Protein AF-A0A378NUH0-F1 (afdb_monomer)

Sequence (168 aa):
MNIEELKNLRTKKGWTRKQLADKLAVSVKTIQAWEQGFKNPRPSMLALLDNLFAEKETYSILNNFWGIALNLKSNIKLVRLYTSKEELDNLLHIVKIANGDNLNGYTIFIVKTNDLEATDLLLNDEILKYSDIKSIEIIETYKKALTEKQIKECKLRVRLNERKIIND

Organism: NCBI:txid158847

Structure (mmCIF, N/CA/C/O backbone):
data_AF-A0A378NUH0-F1
#
_entry.id   AF-A0A378NUH0-F1
#
loop_
_atom_site.group_PDB
_atom_site.id
_atom_site.type_symbol
_atom_site.label_atom_id
_atom_site.label_alt_id
_atom_site.label_comp_id
_atom_site.label_asym_id
_atom_site.label_entity_id
_atom_site.label_seq_id
_atom_site.pdbx_PDB_ins_code
_atom_site.Cartn_x
_atom_site.Cartn_y
_atom_site.Cartn_z
_atom_site.occupancy
_atom_site.B_iso_or_equiv
_atom_site.auth_seq_id
_atom_site.auth_comp_id
_atom_site.auth_asym_id
_atom_site.auth_atom_id
_atom_site.pdbx_PDB_model_num
ATOM 1 N N . MET A 1 1 ? -0.879 4.080 25.723 1.00 74.38 1 MET A N 1
ATOM 2 C CA . MET A 1 1 ? -2.274 4.037 26.228 1.00 74.38 1 MET A CA 1
ATOM 3 C C . MET A 1 1 ? -2.677 2.587 26.448 1.00 74.38 1 MET A C 1
ATOM 5 O O . MET A 1 1 ? -2.242 1.733 25.682 1.00 74.38 1 MET A O 1
ATOM 9 N N . ASN A 1 2 ? -3.511 2.291 27.453 1.00 82.12 2 ASN A N 1
ATOM 10 C CA . ASN A 1 2 ? -4.130 0.967 27.579 1.00 82.12 2 ASN A CA 1
ATOM 11 C C . ASN A 1 2 ? -5.325 0.855 26.611 1.00 82.12 2 ASN A C 1
ATOM 13 O O . ASN A 1 2 ? -6.240 1.677 26.648 1.00 82.12 2 ASN A O 1
ATOM 17 N N . ILE A 1 3 ? -5.330 -0.158 25.740 1.00 87.81 3 ILE A N 1
ATOM 18 C CA . ILE A 1 3 ? -6.369 -0.323 24.715 1.00 87.81 3 ILE A CA 1
ATOM 19 C C . ILE A 1 3 ? -7.769 -0.538 25.302 1.00 87.81 3 ILE A C 1
ATOM 21 O O . ILE A 1 3 ? -8.759 -0.131 24.695 1.00 87.81 3 ILE A O 1
ATOM 25 N N . GLU A 1 4 ? -7.855 -1.096 26.508 1.00 86.94 4 GLU A N 1
ATOM 26 C CA . GLU A 1 4 ? -9.114 -1.283 27.235 1.00 86.94 4 GLU A CA 1
ATOM 27 C C . GLU A 1 4 ? -9.818 0.057 27.524 1.00 86.94 4 GLU A C 1
ATOM 29 O O . GLU A 1 4 ? -11.044 0.125 27.622 1.00 86.94 4 GLU A O 1
ATOM 34 N N . GLU A 1 5 ? -9.062 1.158 27.577 1.00 89.81 5 GLU A N 1
ATOM 35 C CA . GLU A 1 5 ? -9.586 2.503 27.816 1.00 89.81 5 GLU A CA 1
ATOM 36 C C . GLU A 1 5 ? -10.035 3.219 26.535 1.00 89.81 5 GLU A C 1
ATOM 38 O O . GLU A 1 5 ? -10.642 4.291 26.617 1.00 89.81 5 GLU A O 1
ATOM 43 N N . LEU A 1 6 ? -9.801 2.636 25.351 1.00 93.25 6 LEU A N 1
ATOM 44 C CA . LEU A 1 6 ? -10.060 3.274 24.056 1.00 93.25 6 LEU A CA 1
ATOM 45 C C . LEU A 1 6 ? -11.494 3.787 23.932 1.00 93.25 6 LEU A C 1
ATOM 47 O O . LEU A 1 6 ? -11.727 4.923 23.510 1.00 93.25 6 LEU A O 1
ATOM 51 N N . LYS A 1 7 ? -12.465 2.961 24.336 1.00 94.69 7 LYS A N 1
ATOM 52 C CA . LYS A 1 7 ? -13.883 3.328 24.307 1.00 94.69 7 LYS A CA 1
ATOM 53 C C . LYS A 1 7 ? -14.140 4.559 25.174 1.00 94.69 7 LYS A C 1
ATOM 55 O O . LYS A 1 7 ? -14.807 5.486 24.720 1.00 94.69 7 LYS A O 1
ATOM 60 N N . ASN A 1 8 ? -13.588 4.571 26.387 1.00 92.06 8 ASN A N 1
ATOM 61 C CA . ASN A 1 8 ? -13.775 5.645 27.357 1.00 92.06 8 ASN A CA 1
ATOM 62 C C . ASN A 1 8 ? -13.132 6.948 26.870 1.00 92.06 8 ASN A C 1
ATOM 64 O O . ASN A 1 8 ? -13.777 7.997 26.904 1.00 92.06 8 ASN A O 1
ATOM 68 N N . LEU A 1 9 ? -11.899 6.887 26.364 1.00 91.56 9 LEU A N 1
ATOM 69 C CA . LEU A 1 9 ? -11.182 8.038 25.810 1.00 91.56 9 LEU A CA 1
ATOM 70 C C . LEU A 1 9 ? -11.905 8.623 24.595 1.00 91.56 9 LEU A C 1
ATOM 72 O O . LEU A 1 9 ? -12.148 9.831 24.543 1.00 91.56 9 LEU A O 1
ATOM 76 N N . ARG A 1 10 ? -12.356 7.768 23.668 1.00 94.31 10 ARG A N 1
ATOM 77 C CA . ARG A 1 10 ? -13.163 8.189 22.518 1.00 94.31 10 ARG A CA 1
ATOM 78 C C . ARG A 1 10 ? -14.442 8.903 22.961 1.00 94.31 10 ARG A C 1
ATOM 80 O O . ARG A 1 10 ? -14.762 9.964 22.428 1.00 94.31 10 ARG A O 1
ATOM 87 N N . THR A 1 11 ? -15.175 8.342 23.927 1.00 93.38 11 THR A N 1
ATOM 88 C CA . THR A 1 11 ? -16.416 8.958 24.423 1.00 93.38 11 THR A CA 1
ATOM 89 C C . THR A 1 11 ? -16.169 10.252 25.191 1.00 93.38 11 THR A C 1
ATOM 91 O O . THR A 1 11 ? -16.951 11.183 25.035 1.00 93.38 11 THR A O 1
ATOM 94 N N . LYS A 1 12 ? -15.067 10.362 25.949 1.00 91.50 12 LYS A N 1
ATOM 95 C CA . LYS A 1 12 ? -14.670 11.605 26.634 1.00 91.50 12 LYS A CA 1
ATOM 96 C C . LYS A 1 12 ? -14.382 12.738 25.647 1.00 91.50 12 LYS A C 1
ATOM 98 O O . LYS A 1 12 ? -14.714 13.881 25.928 1.00 91.50 12 LYS A O 1
ATOM 103 N N . LYS A 1 13 ? -13.825 12.420 24.473 1.00 87.88 13 LYS A N 1
ATOM 104 C CA . LYS A 1 13 ? -13.649 13.370 23.360 1.00 87.88 13 LYS A CA 1
ATOM 105 C C . LYS A 1 13 ? -14.939 13.629 22.557 1.00 87.88 13 LYS A C 1
ATOM 107 O O . LYS A 1 13 ? -14.909 14.386 21.592 1.00 87.88 13 LYS A O 1
ATOM 112 N N . GLY A 1 14 ? -16.062 12.992 22.906 1.00 92.38 14 GLY A N 1
ATOM 113 C CA . GLY A 1 14 ? -17.339 13.133 22.198 1.00 92.38 14 GLY A CA 1
ATOM 114 C C . GLY A 1 14 ? -17.368 12.491 20.806 1.00 92.38 14 GLY A C 1
ATOM 115 O O . GLY A 1 14 ? -18.251 12.791 20.006 1.00 92.38 14 GLY A O 1
ATOM 116 N N . TRP A 1 15 ? -16.411 11.619 20.480 1.00 93.44 15 TRP A N 1
ATOM 117 C CA . TRP A 1 15 ? -16.308 11.031 19.146 1.00 93.44 15 TRP A CA 1
ATOM 118 C C . TRP A 1 15 ? -17.175 9.782 19.005 1.00 93.44 15 TRP A C 1
ATOM 120 O O . TRP A 1 15 ? -17.237 8.931 19.891 1.00 93.44 15 TRP A O 1
ATOM 130 N N . THR A 1 16 ? -17.780 9.602 17.837 1.00 94.12 16 THR A N 1
ATOM 131 C CA . THR A 1 16 ? -18.356 8.326 17.397 1.00 94.12 16 THR A CA 1
ATOM 132 C C . THR A 1 16 ? -17.251 7.360 16.958 1.00 94.12 16 THR A C 1
ATOM 134 O O . THR A 1 16 ? -16.141 7.775 16.621 1.00 94.12 16 THR A O 1
ATOM 137 N N . ARG A 1 17 ? -17.541 6.051 16.903 1.00 94.38 17 ARG A N 1
ATOM 138 C CA . ARG A 1 17 ? -16.588 5.066 16.346 1.00 94.38 17 ARG A CA 1
ATOM 139 C C . ARG A 1 17 ? -16.191 5.392 14.913 1.00 94.38 17 ARG A C 1
ATOM 141 O O . ARG A 1 17 ? -15.045 5.174 14.555 1.00 94.38 17 ARG A O 1
ATOM 148 N N . LYS A 1 18 ? -17.130 5.922 14.121 1.00 88.69 18 LYS A N 1
ATOM 149 C CA . LYS A 1 18 ? -16.865 6.357 12.751 1.00 88.69 18 LYS A CA 1
ATOM 150 C C . LYS A 1 18 ? -15.852 7.497 12.721 1.00 88.69 18 LYS A C 1
ATOM 152 O O . LYS A 1 18 ? -14.866 7.380 12.023 1.00 88.69 18 LYS A O 1
ATOM 157 N N . GLN A 1 19 ? -16.026 8.528 13.544 1.00 82.12 19 GLN A N 1
ATOM 158 C CA . GLN A 1 19 ? -15.070 9.640 13.602 1.00 82.12 19 GLN A CA 1
ATOM 159 C C . GLN A 1 19 ? -13.674 9.199 14.049 1.00 82.12 19 GLN A C 1
ATOM 161 O O . GLN A 1 19 ? -12.686 9.691 13.516 1.00 82.12 19 GLN A O 1
ATOM 166 N N . LEU A 1 20 ? -13.575 8.275 15.010 1.00 89.31 20 LEU A N 1
ATOM 167 C CA . LEU A 1 20 ? -12.280 7.708 15.387 1.00 89.31 20 LEU A CA 1
ATOM 168 C C . LEU A 1 20 ? -11.679 6.875 14.246 1.00 89.31 20 LEU A C 1
ATOM 170 O O . LEU A 1 20 ? -10.490 6.988 13.972 1.00 89.31 20 LEU A O 1
ATOM 174 N N . ALA A 1 21 ? -12.504 6.075 13.570 1.00 86.69 21 ALA A N 1
ATOM 175 C CA . ALA A 1 21 ? -12.086 5.289 12.418 1.00 86.69 21 ALA A CA 1
ATOM 176 C C . ALA A 1 21 ? -11.570 6.185 11.282 1.00 86.69 21 ALA A C 1
ATOM 178 O O . ALA A 1 21 ? -10.493 5.933 10.762 1.00 86.69 21 ALA A O 1
ATOM 179 N N . ASP A 1 22 ? -12.282 7.272 10.977 1.00 74.69 22 ASP A N 1
ATOM 180 C CA . ASP A 1 22 ? -11.906 8.250 9.955 1.00 74.69 22 ASP A CA 1
ATOM 181 C C . ASP A 1 22 ? -10.581 8.950 10.310 1.00 74.69 22 ASP A C 1
ATOM 183 O O . ASP A 1 22 ? -9.715 9.091 9.451 1.00 74.69 22 ASP A O 1
ATOM 187 N N . LYS A 1 23 ? -10.383 9.335 11.582 1.00 80.50 23 LYS A N 1
ATOM 188 C CA . LYS A 1 23 ? -9.124 9.937 12.071 1.00 80.50 23 LYS A CA 1
ATOM 189 C C . LYS A 1 23 ? -7.926 9.002 11.914 1.00 80.50 23 LYS A C 1
ATOM 191 O O . LYS A 1 23 ? -6.832 9.453 11.585 1.00 80.50 23 LYS A O 1
ATOM 196 N N . LEU A 1 24 ? -8.149 7.715 12.156 1.00 81.12 24 LEU A N 1
ATOM 197 C CA . LEU A 1 24 ? -7.120 6.684 12.096 1.00 81.12 24 LEU A CA 1
ATOM 198 C C . LEU A 1 24 ? -7.046 5.989 10.736 1.00 81.12 24 LEU A C 1
ATOM 200 O O . LEU A 1 24 ? -6.242 5.092 10.611 1.00 81.12 24 LEU A O 1
ATOM 204 N N . ALA A 1 25 ? -7.870 6.368 9.752 1.00 76.12 25 ALA A N 1
ATOM 205 C CA . ALA A 1 25 ? -7.992 5.712 8.444 1.00 76.12 25 ALA A CA 1
ATOM 206 C C . ALA A 1 25 ? -8.331 4.200 8.469 1.00 76.12 25 ALA A C 1
ATOM 208 O O . ALA A 1 25 ? -8.197 3.515 7.452 1.00 76.12 25 ALA A O 1
ATOM 209 N N . VAL A 1 26 ? -8.885 3.697 9.576 1.00 82.06 26 VAL A N 1
ATOM 210 C CA . VAL A 1 26 ? -9.280 2.289 9.746 1.00 82.06 26 VAL A CA 1
ATOM 211 C C . VAL A 1 26 ? -10.769 2.083 9.448 1.00 82.06 26 VAL A C 1
ATOM 213 O O . VAL A 1 26 ? -11.557 3.020 9.327 1.00 82.06 26 VAL A O 1
ATOM 216 N N . SER A 1 27 ? -11.224 0.827 9.411 1.00 83.31 27 SER A N 1
ATOM 217 C CA . SER A 1 27 ? -12.664 0.538 9.360 1.00 83.31 27 SER A CA 1
ATOM 218 C C . SER A 1 27 ? -13.350 0.719 10.725 1.00 83.31 27 SER A C 1
ATOM 220 O O . SER A 1 27 ? -12.775 0.435 11.776 1.00 83.31 27 SER A O 1
ATOM 222 N N . VAL A 1 28 ? -14.641 1.071 10.731 1.00 91.88 28 VAL A N 1
ATOM 223 C CA . VAL A 1 28 ? -15.449 1.127 11.971 1.00 91.88 28 VAL A CA 1
ATOM 224 C C . VAL A 1 28 ? -15.474 -0.223 12.700 1.00 91.88 28 VAL A C 1
ATOM 226 O O . VAL A 1 28 ? -15.459 -0.266 13.930 1.00 91.88 28 VAL A O 1
ATOM 229 N N . LYS A 1 29 ? -15.466 -1.333 11.946 1.00 92.44 29 LYS A N 1
ATOM 230 C CA . LYS A 1 29 ? -15.390 -2.694 12.500 1.00 92.44 29 LYS A CA 1
ATOM 231 C C . LYS A 1 29 ? -14.067 -2.940 13.222 1.00 92.44 29 LYS A C 1
ATOM 233 O O . LYS A 1 29 ? -14.057 -3.627 14.236 1.00 92.44 29 LYS A O 1
ATOM 238 N N . THR A 1 30 ? -12.971 -2.369 12.725 1.00 90.81 30 THR A N 1
ATOM 239 C CA . THR A 1 30 ? -11.652 -2.443 13.363 1.00 90.81 30 THR A CA 1
ATOM 240 C C . THR A 1 30 ? -11.691 -1.777 14.739 1.00 90.81 30 THR A C 1
ATOM 242 O O . THR A 1 30 ? -11.342 -2.418 15.727 1.00 90.81 30 THR A O 1
ATOM 245 N N . ILE A 1 31 ? -12.230 -0.553 14.826 1.00 94.62 31 ILE A N 1
ATOM 246 C CA . ILE A 1 31 ? -12.426 0.149 16.107 1.00 94.62 31 ILE A CA 1
ATOM 247 C C . ILE A 1 31 ? -13.308 -0.665 17.052 1.00 94.62 31 ILE A C 1
ATOM 249 O O . ILE A 1 31 ? -12.992 -0.814 18.228 1.00 94.62 31 ILE A O 1
ATOM 253 N N . GLN A 1 32 ? -14.413 -1.211 16.543 1.00 94.94 32 GLN A N 1
ATOM 254 C CA . GLN A 1 32 ? -15.309 -2.041 17.341 1.00 94.94 32 GLN A CA 1
ATOM 255 C C . GLN A 1 32 ? -14.592 -3.274 17.912 1.00 94.94 32 GLN A C 1
ATOM 257 O O . GLN A 1 32 ? -14.751 -3.559 19.095 1.00 9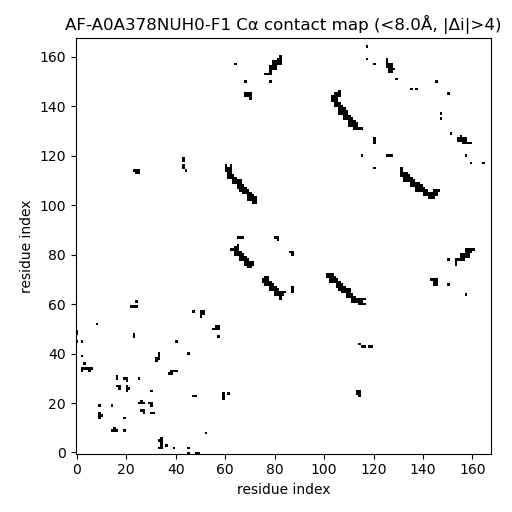4.94 32 GLN A O 1
ATOM 262 N N . ALA A 1 33 ? -13.800 -3.979 17.101 1.00 94.25 33 ALA A N 1
ATOM 263 C CA . ALA A 1 33 ? -13.056 -5.155 17.541 1.00 94.25 33 ALA A CA 1
ATOM 264 C C . ALA A 1 33 ? -12.013 -4.817 18.618 1.00 94.25 33 ALA A C 1
ATOM 266 O O . ALA A 1 33 ? -11.849 -5.600 19.550 1.00 94.25 33 ALA A O 1
ATOM 267 N N . TRP A 1 34 ? -11.352 -3.658 18.518 1.00 95.19 34 TRP A N 1
ATOM 268 C CA . TRP A 1 34 ? -10.418 -3.177 19.542 1.00 95.19 34 TRP A CA 1
ATOM 269 C C . TRP A 1 34 ? -11.126 -2.827 20.848 1.00 95.19 34 TRP A C 1
ATOM 271 O O . TRP A 1 34 ? -10.726 -3.297 21.904 1.00 95.19 34 TRP A O 1
ATOM 281 N N . GLU A 1 35 ? -12.228 -2.072 20.786 1.00 94.88 35 GLU A N 1
ATOM 282 C CA . GLU A 1 35 ? -13.010 -1.718 21.981 1.00 94.88 35 GLU A CA 1
ATOM 283 C C . GLU A 1 35 ? -13.627 -2.930 22.691 1.00 94.88 35 GLU A C 1
ATOM 285 O O . GLU A 1 35 ? -13.972 -2.842 23.867 1.00 94.88 35 GLU A O 1
ATOM 290 N N . GLN A 1 36 ? -13.837 -4.031 21.969 1.00 93.06 36 GLN A N 1
ATOM 291 C CA . GLN A 1 36 ? -14.382 -5.279 22.503 1.00 93.06 36 GLN A CA 1
ATOM 292 C C . GLN A 1 36 ? -13.292 -6.268 22.943 1.00 93.06 36 GLN A C 1
ATOM 294 O O . GLN A 1 36 ? -13.627 -7.331 23.454 1.00 93.06 36 GLN A O 1
ATOM 299 N N . GLY A 1 37 ? -12.011 -5.958 22.717 1.00 90.38 37 GLY A N 1
ATOM 300 C CA . GLY A 1 37 ? -10.894 -6.857 23.023 1.00 90.38 37 GLY A CA 1
ATOM 301 C C . GLY A 1 37 ? -10.784 -8.077 22.098 1.00 90.38 37 GLY A C 1
ATOM 302 O O . GLY A 1 37 ? -9.984 -8.970 22.351 1.00 90.38 37 GLY A O 1
ATOM 303 N N . PHE A 1 38 ? -11.553 -8.137 21.004 1.00 89.75 38 PHE A N 1
ATOM 304 C CA . PHE A 1 38 ? -11.479 -9.244 20.041 1.00 89.75 38 PHE A CA 1
ATOM 305 C C . PHE A 1 38 ? -10.185 -9.237 19.226 1.00 89.75 38 PHE A C 1
ATOM 307 O O . PHE A 1 38 ? -9.759 -10.275 18.718 1.00 89.75 38 PHE A O 1
ATOM 314 N N . LYS A 1 39 ? -9.582 -8.060 19.052 1.00 87.56 39 LYS A N 1
ATOM 315 C CA . LYS A 1 39 ? -8.277 -7.880 18.419 1.00 87.56 39 LYS A CA 1
ATOM 316 C C . LYS A 1 39 ? -7.520 -6.785 19.145 1.00 87.56 39 LYS A C 1
ATOM 318 O O . LYS A 1 39 ? -8.118 -5.789 19.535 1.00 87.56 39 LYS A O 1
ATOM 323 N N . ASN A 1 40 ? -6.204 -6.928 19.206 1.00 85.25 40 ASN A N 1
ATOM 324 C CA . ASN A 1 40 ? -5.330 -5.846 19.634 1.00 85.25 40 ASN A CA 1
ATOM 325 C C . ASN A 1 40 ? -4.838 -5.057 18.409 1.00 85.25 40 ASN A C 1
ATOM 327 O O . ASN A 1 40 ? -4.574 -5.664 17.362 1.00 85.25 40 ASN A O 1
ATOM 331 N N . PRO A 1 41 ? -4.732 -3.720 18.499 1.00 87.19 41 PRO A N 1
ATOM 332 C CA . PRO A 1 41 ? -4.043 -2.932 17.493 1.00 87.19 41 PRO A CA 1
ATOM 333 C C . PRO A 1 41 ? -2.570 -3.333 17.432 1.00 87.19 41 PRO A C 1
ATOM 335 O O . PRO A 1 41 ? -1.990 -3.798 18.414 1.00 87.19 41 PRO A O 1
ATOM 338 N N . ARG A 1 42 ? -1.956 -3.132 16.267 1.00 83.62 42 ARG A N 1
ATOM 339 C CA . ARG A 1 42 ? -0.504 -3.268 16.129 1.00 83.62 42 ARG A CA 1
ATOM 340 C C . ARG A 1 42 ? 0.204 -2.156 16.923 1.00 83.62 42 ARG A C 1
ATOM 342 O O . ARG A 1 42 ? -0.414 -1.118 17.168 1.00 83.62 42 ARG A O 1
ATOM 349 N N . PRO A 1 43 ? 1.484 -2.332 17.297 1.00 77.56 43 PRO A N 1
ATOM 350 C CA . PRO A 1 43 ? 2.242 -1.316 18.030 1.00 77.56 43 PRO A CA 1
ATOM 351 C C . PRO A 1 43 ? 2.218 0.078 17.384 1.00 77.56 43 PRO A C 1
ATOM 353 O O . PRO A 1 43 ? 2.030 1.065 18.088 1.00 77.56 43 PRO A O 1
ATOM 356 N N . SER A 1 44 ? 2.307 0.160 16.053 1.00 67.31 44 SER A N 1
ATOM 357 C CA . SER A 1 44 ? 2.177 1.408 15.282 1.00 67.31 44 SER A CA 1
ATOM 358 C C . SER A 1 44 ? 0.857 2.131 15.546 1.00 67.31 44 SER A C 1
ATOM 360 O O . SER A 1 44 ? 0.813 3.326 15.827 1.00 67.31 44 SER A O 1
ATOM 362 N N . MET A 1 45 ? -0.237 1.380 15.542 1.00 82.31 45 MET A N 1
ATOM 363 C CA . MET A 1 45 ? -1.562 1.916 15.812 1.00 82.31 45 MET A CA 1
ATOM 364 C C . MET A 1 45 ? -1.750 2.332 17.275 1.00 82.31 45 MET A C 1
ATOM 366 O O . MET A 1 45 ? -2.458 3.297 17.551 1.00 82.31 45 MET A O 1
ATOM 370 N N . LEU A 1 46 ? -1.107 1.642 18.221 1.00 86.19 46 LEU A N 1
ATOM 371 C CA . LEU A 1 46 ? -1.075 2.088 19.617 1.00 86.19 46 LEU A CA 1
ATOM 372 C C . LEU A 1 46 ? -0.358 3.438 19.749 1.00 86.19 46 LEU A C 1
ATOM 374 O O . LEU A 1 46 ? -0.876 4.318 20.430 1.00 86.19 46 LEU A O 1
ATOM 378 N N . ALA A 1 47 ? 0.758 3.633 19.041 1.00 78.88 47 ALA A N 1
ATOM 379 C CA . ALA A 1 47 ? 1.465 4.913 19.006 1.00 78.88 47 ALA A CA 1
ATOM 380 C C . ALA A 1 47 ? 0.624 6.031 18.357 1.00 78.88 47 ALA A C 1
ATOM 382 O O . ALA A 1 47 ? 0.554 7.138 18.888 1.00 78.88 47 ALA A O 1
ATOM 383 N N . LEU A 1 48 ? -0.084 5.738 17.258 1.00 76.50 48 LEU A N 1
ATOM 384 C CA . LEU A 1 48 ? -1.021 6.682 16.633 1.00 76.50 48 LEU A CA 1
ATOM 385 C C . LEU A 1 48 ? -2.155 7.079 17.579 1.00 76.50 48 LEU A C 1
ATOM 387 O O . LEU A 1 48 ? -2.497 8.255 17.671 1.00 76.50 48 LEU A O 1
ATOM 391 N N . LEU A 1 49 ? -2.728 6.112 18.297 1.00 88.44 49 LEU A N 1
ATOM 392 C CA . LEU A 1 49 ? -3.742 6.364 19.318 1.00 88.44 49 LEU A CA 1
ATOM 393 C C . LEU A 1 49 ? -3.187 7.241 20.445 1.00 88.44 49 LEU A C 1
ATOM 395 O O . LEU A 1 49 ? -3.838 8.211 20.829 1.00 88.44 49 LEU A O 1
ATOM 399 N N . ASP A 1 50 ? -1.984 6.940 20.936 1.00 86.12 50 ASP A N 1
ATOM 400 C CA . ASP A 1 50 ? -1.302 7.744 21.951 1.00 86.12 50 ASP A CA 1
ATOM 401 C C . ASP A 1 50 ? -1.114 9.194 21.494 1.00 86.12 50 ASP A C 1
ATOM 403 O O . ASP A 1 50 ? -1.497 10.118 22.211 1.00 86.12 50 ASP A O 1
ATOM 407 N N . ASN A 1 51 ? -0.620 9.406 20.275 1.00 81.19 51 ASN A N 1
ATOM 408 C CA . ASN A 1 51 ? -0.448 10.743 19.709 1.00 81.19 51 ASN A CA 1
ATOM 409 C C . ASN A 1 51 ? -1.789 11.468 19.517 1.00 81.19 51 ASN A C 1
ATOM 411 O O . ASN A 1 51 ? -1.923 12.627 19.916 1.00 81.19 51 ASN A O 1
ATOM 415 N N . LEU A 1 52 ? -2.800 10.772 18.983 1.00 84.00 52 LEU A N 1
ATOM 416 C CA . LEU A 1 52 ? -4.135 11.321 18.733 1.00 84.00 52 LEU A CA 1
ATOM 417 C C . LEU A 1 52 ? -4.818 11.806 20.016 1.00 84.00 52 LEU A C 1
ATOM 419 O O . LEU A 1 52 ? -5.487 12.842 20.015 1.00 84.00 52 LEU A O 1
ATOM 423 N N . PHE A 1 53 ? -4.681 11.057 21.111 1.00 85.38 53 PHE A N 1
ATOM 424 C CA . PHE A 1 53 ? -5.285 11.420 22.393 1.00 85.38 53 PHE A CA 1
ATOM 425 C C . PHE A 1 53 ? -4.426 12.382 23.220 1.00 85.38 53 PHE A C 1
ATOM 427 O O . PHE A 1 53 ? -4.992 13.123 24.025 1.00 85.38 53 PHE A O 1
ATOM 434 N N . ALA A 1 54 ? -3.112 12.429 22.986 1.00 81.94 54 ALA A N 1
ATOM 435 C CA . ALA A 1 54 ? -2.199 13.407 23.578 1.00 81.94 54 ALA A CA 1
ATOM 436 C C . ALA A 1 54 ? -2.250 14.795 22.908 1.00 81.94 54 ALA A C 1
ATOM 438 O O . ALA A 1 54 ? -1.493 15.673 23.309 1.00 81.94 54 ALA A O 1
ATOM 439 N N . GLU A 1 55 ? -3.106 14.996 21.895 1.00 67.12 55 GLU A N 1
ATOM 440 C CA . GLU A 1 55 ? -3.201 16.236 21.097 1.00 67.12 55 GLU 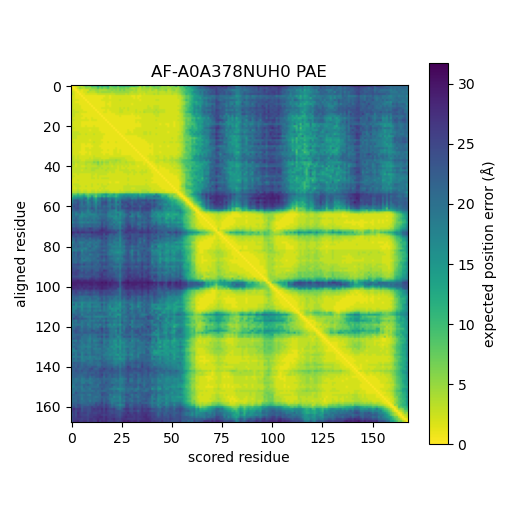A CA 1
ATOM 441 C C . GLU A 1 55 ? -1.873 16.665 20.452 1.00 67.12 55 GLU A C 1
ATOM 443 O O . GLU A 1 55 ? -1.716 17.806 20.022 1.00 67.12 55 GLU A O 1
ATOM 448 N N . LYS A 1 56 ? -0.922 15.734 20.322 1.00 54.22 56 LYS A N 1
ATOM 449 C CA . LYS A 1 56 ? 0.237 15.920 19.454 1.00 54.22 56 LYS A CA 1
ATOM 450 C C . LYS A 1 56 ? -0.284 15.875 18.021 1.00 54.22 56 LYS A C 1
ATOM 452 O O . LYS A 1 56 ? -1.032 14.950 17.689 1.00 54.22 56 LYS A O 1
ATOM 457 N N . GLU A 1 57 ? 0.042 16.887 17.211 1.00 43.00 57 GLU A N 1
ATOM 458 C CA . GLU A 1 57 ? -0.431 17.009 15.825 1.00 43.00 57 GLU A CA 1
ATOM 459 C C . GLU A 1 57 ? -0.380 15.652 15.117 1.00 43.00 57 GLU A C 1
ATOM 461 O O . GLU A 1 57 ? 0.679 15.072 14.885 1.00 43.00 57 GLU A O 1
ATOM 466 N N . THR A 1 58 ? -1.562 15.099 14.857 1.00 40.44 58 THR A N 1
ATOM 467 C CA . THR A 1 58 ? -1.706 13.746 14.339 1.00 40.44 58 THR A CA 1
ATOM 468 C C . THR A 1 58 ? -1.787 13.846 12.829 1.00 40.44 58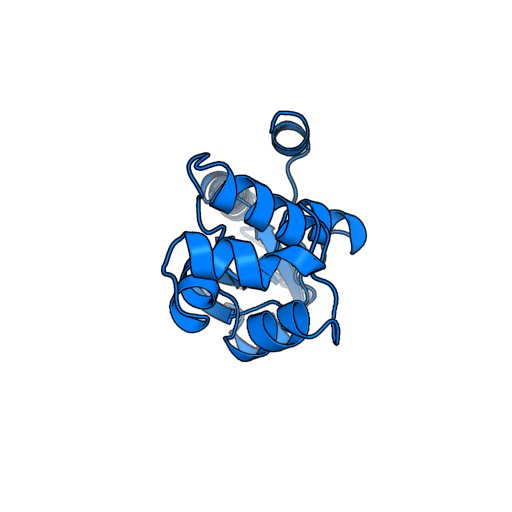 THR A C 1
ATOM 470 O O . THR A 1 58 ? -2.851 14.115 12.267 1.00 40.44 58 THR A O 1
ATOM 473 N N . TYR A 1 59 ? -0.664 13.642 12.150 1.00 44.38 59 TYR A N 1
ATOM 474 C CA . TYR A 1 59 ? -0.706 13.329 10.730 1.00 44.38 59 TYR A CA 1
ATOM 475 C C . TYR A 1 59 ? -1.395 11.968 10.621 1.00 44.38 59 TYR A C 1
ATOM 477 O O . TYR A 1 59 ? -0.8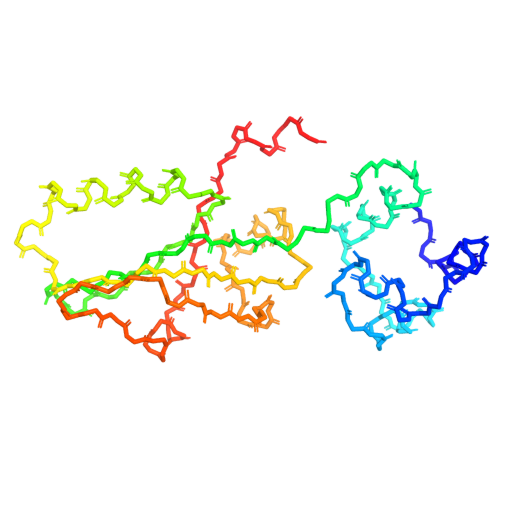98 10.977 11.141 1.00 44.38 59 TYR A O 1
ATOM 485 N N . SER A 1 60 ? -2.587 11.907 10.025 1.00 41.19 60 SER A N 1
ATOM 486 C CA . SER A 1 60 ? -3.136 10.626 9.581 1.00 41.19 60 SER A CA 1
ATOM 487 C C . SER A 1 60 ? -2.126 10.082 8.576 1.00 41.19 60 SER A C 1
ATOM 489 O O . SER A 1 60 ? -1.987 10.641 7.486 1.00 41.19 60 SER A O 1
ATOM 491 N N . ILE A 1 61 ? -1.342 9.080 8.977 1.00 49.56 61 ILE A N 1
ATOM 492 C CA . ILE A 1 61 ? -0.255 8.540 8.166 1.00 49.56 61 ILE A CA 1
ATOM 493 C C . ILE A 1 61 ? -0.877 7.622 7.107 1.00 49.56 61 ILE A C 1
ATOM 495 O O . ILE A 1 61 ? -0.740 6.402 7.108 1.00 49.56 61 ILE A O 1
ATOM 499 N N . LEU A 1 62 ? -1.613 8.223 6.171 1.00 49.53 62 LEU A N 1
ATOM 500 C CA . LEU A 1 62 ? -1.742 7.666 4.835 1.00 49.53 62 LEU A CA 1
ATOM 501 C C . LEU A 1 62 ? -0.334 7.694 4.244 1.00 49.53 62 LEU A C 1
ATOM 503 O O . LEU A 1 62 ? 0.073 8.686 3.636 1.00 49.53 62 LEU A O 1
ATOM 507 N N . ASN A 1 63 ? 0.430 6.627 4.467 1.00 68.31 63 ASN A N 1
ATOM 508 C CA . ASN A 1 63 ? 1.737 6.496 3.851 1.00 68.31 63 ASN A CA 1
ATOM 509 C C . ASN A 1 63 ? 1.527 6.265 2.354 1.00 68.31 63 ASN A C 1
ATOM 511 O O . ASN A 1 63 ? 1.226 5.170 1.880 1.00 68.31 63 ASN A O 1
ATOM 515 N N . ASN A 1 64 ? 1.633 7.359 1.603 1.00 83.19 64 ASN A N 1
ATOM 516 C CA . ASN A 1 64 ? 1.743 7.316 0.160 1.00 83.19 64 ASN A CA 1
ATOM 517 C C . ASN A 1 64 ? 3.153 6.837 -0.171 1.00 83.19 64 ASN A C 1
ATOM 519 O O . ASN A 1 64 ? 4.121 7.578 0.005 1.00 83.19 64 ASN A O 1
ATOM 523 N N . PHE A 1 65 ? 3.266 5.620 -0.689 1.00 88.56 65 PHE A N 1
ATOM 524 C CA . PHE A 1 65 ? 4.525 5.144 -1.238 1.00 88.56 65 PHE A CA 1
ATOM 525 C C . PHE A 1 65 ? 4.621 5.502 -2.712 1.00 88.56 65 PHE A C 1
ATOM 527 O O . PHE A 1 65 ? 3.727 5.197 -3.502 1.00 88.56 65 PHE A O 1
ATOM 534 N N . TRP A 1 66 ? 5.737 6.110 -3.087 1.00 91.62 66 TRP A N 1
ATOM 535 C CA . TRP A 1 66 ? 6.049 6.453 -4.466 1.00 91.62 66 TRP A CA 1
ATOM 536 C C . TRP A 1 66 ? 6.706 5.255 -5.136 1.00 91.62 66 TRP A C 1
ATOM 538 O O . TRP A 1 66 ? 7.734 4.766 -4.681 1.00 91.62 66 TRP A O 1
ATOM 548 N N . GLY A 1 67 ? 6.086 4.733 -6.183 1.00 93.75 67 GLY A N 1
ATOM 549 C CA . GLY A 1 67 ? 6.453 3.477 -6.811 1.00 93.75 67 GLY A CA 1
ATOM 550 C C . GLY A 1 67 ? 7.004 3.634 -8.216 1.00 93.75 67 GLY A C 1
ATOM 551 O O . GLY A 1 67 ? 6.548 4.468 -8.995 1.00 93.75 67 GLY A O 1
ATOM 552 N N . ILE A 1 68 ? 7.950 2.760 -8.554 1.00 94.31 68 ILE A N 1
ATOM 553 C CA . ILE A 1 68 ? 8.421 2.531 -9.917 1.00 94.31 68 ILE A CA 1
ATOM 554 C C . ILE A 1 68 ? 8.433 1.040 -10.225 1.00 94.31 68 ILE A C 1
ATOM 556 O O . ILE A 1 68 ? 8.974 0.222 -9.477 1.00 94.31 68 ILE A O 1
ATOM 560 N N . ALA A 1 69 ? 7.819 0.691 -11.348 1.00 94.94 69 ALA A N 1
ATOM 561 C CA . ALA A 1 69 ? 7.809 -0.649 -11.900 1.00 94.94 69 ALA A CA 1
ATOM 562 C C . ALA A 1 69 ? 8.587 -0.632 -13.215 1.00 94.94 69 ALA A C 1
ATOM 564 O O . ALA A 1 69 ? 8.197 0.054 -14.155 1.00 94.94 69 ALA A O 1
ATOM 565 N N . LEU A 1 70 ? 9.692 -1.367 -13.281 1.00 92.44 70 LEU A N 1
ATOM 566 C CA . LEU A 1 70 ? 10.576 -1.447 -14.438 1.00 92.44 70 LEU A CA 1
ATOM 567 C C . LEU A 1 70 ? 10.314 -2.741 -15.208 1.00 92.44 70 LEU A C 1
ATOM 569 O O . LEU A 1 70 ? 10.309 -3.827 -14.625 1.00 92.44 70 LEU A O 1
ATOM 573 N N . ASN A 1 71 ? 10.158 -2.619 -16.523 1.00 92.56 71 ASN A N 1
ATOM 574 C CA . ASN A 1 71 ? 10.191 -3.725 -17.471 1.00 92.56 71 ASN A CA 1
ATOM 575 C C . ASN A 1 71 ? 11.558 -3.734 -18.163 1.00 92.56 71 ASN A C 1
ATOM 577 O O . ASN A 1 71 ? 11.872 -2.816 -18.922 1.00 92.56 71 ASN A O 1
ATOM 581 N N . LEU A 1 72 ? 12.372 -4.756 -17.911 1.00 89.69 72 LEU A N 1
ATOM 582 C CA . LEU A 1 72 ? 13.725 -4.882 -18.459 1.00 89.69 72 LEU A CA 1
ATOM 583 C C . LEU A 1 72 ? 13.770 -5.881 -19.629 1.00 89.69 72 LEU A C 1
ATOM 585 O O . LEU A 1 72 ? 12.917 -6.767 -19.729 1.00 89.69 72 LEU A O 1
ATOM 589 N N . LYS A 1 73 ? 14.774 -5.767 -20.513 1.00 83.94 73 LYS A N 1
ATOM 590 C CA . LYS A 1 73 ? 14.896 -6.574 -21.750 1.00 83.94 73 LYS A CA 1
ATOM 591 C C . LYS A 1 73 ? 14.809 -8.088 -21.531 1.00 83.94 73 LYS A C 1
ATOM 593 O O . LYS A 1 73 ? 14.157 -8.763 -22.321 1.00 83.94 73 LYS A O 1
ATOM 598 N N . SER A 1 74 ? 15.350 -8.609 -20.432 1.00 78.62 74 SER A N 1
ATOM 599 C CA . SER A 1 74 ? 15.320 -10.042 -20.091 1.00 78.62 74 SER A CA 1
ATOM 600 C C . SER A 1 74 ? 13.987 -10.524 -19.493 1.00 78.62 74 SER A C 1
ATOM 602 O O . SER A 1 74 ? 13.970 -11.494 -18.741 1.00 78.62 74 SER A O 1
ATOM 604 N N . ASN A 1 75 ? 12.877 -9.825 -19.762 1.00 77.56 75 ASN A N 1
ATOM 605 C CA . ASN A 1 75 ? 11.564 -10.057 -19.142 1.00 77.56 75 ASN A CA 1
ATOM 606 C C . ASN A 1 75 ? 11.596 -9.982 -17.600 1.00 77.56 75 ASN A C 1
ATOM 608 O O . ASN A 1 75 ? 10.757 -10.556 -16.903 1.00 77.56 75 ASN A O 1
ATOM 612 N N . ILE A 1 76 ? 12.585 -9.270 -17.055 1.00 87.50 76 ILE A N 1
ATOM 613 C CA . ILE A 1 76 ? 12.710 -9.040 -15.620 1.00 87.50 76 ILE A CA 1
ATOM 614 C C . ILE A 1 76 ? 11.797 -7.871 -15.261 1.00 87.50 76 ILE A C 1
ATOM 616 O O . ILE A 1 76 ? 11.914 -6.779 -15.823 1.00 87.50 76 ILE A O 1
ATOM 620 N N . LYS A 1 77 ? 10.903 -8.110 -14.302 1.00 92.50 77 LYS A N 1
ATOM 621 C CA . LYS A 1 77 ? 10.038 -7.095 -13.702 1.00 92.50 77 LYS A CA 1
ATOM 622 C C . LYS A 1 77 ? 10.597 -6.727 -12.337 1.00 92.50 77 LYS A C 1
ATOM 624 O O . LYS A 1 77 ? 10.752 -7.597 -11.480 1.00 92.50 77 LYS A O 1
ATOM 629 N N . LEU A 1 78 ? 10.894 -5.451 -12.128 1.00 89.94 78 LEU A N 1
ATOM 630 C CA . LEU A 1 78 ? 11.348 -4.949 -10.834 1.00 89.94 78 LEU A CA 1
ATOM 631 C C . LEU A 1 78 ? 10.367 -3.904 -10.329 1.00 89.94 78 LEU A C 1
ATOM 633 O O . LEU A 1 78 ? 10.092 -2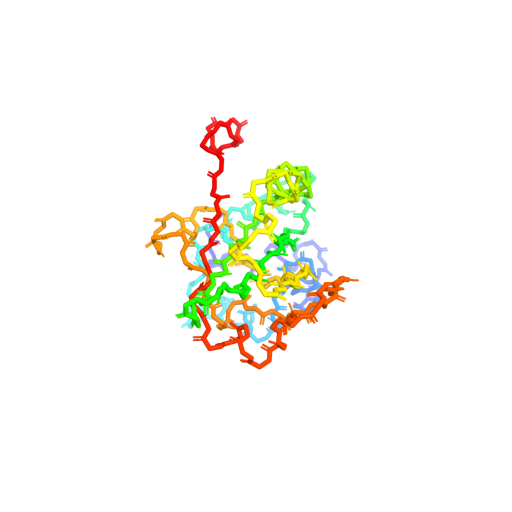.944 -11.037 1.00 89.94 78 LEU A O 1
ATOM 637 N N . VAL A 1 79 ? 9.885 -4.065 -9.099 1.00 93.06 79 VAL A N 1
ATOM 638 C CA . VAL A 1 79 ? 9.053 -3.056 -8.442 1.00 93.06 79 VAL A CA 1
ATOM 639 C C . VAL A 1 79 ? 9.741 -2.567 -7.174 1.00 93.06 79 VAL A C 1
ATOM 641 O O . VAL A 1 79 ? 10.239 -3.363 -6.365 1.00 93.06 79 VAL A O 1
ATOM 644 N N . ARG A 1 80 ? 9.809 -1.244 -7.036 1.00 92.19 80 ARG A N 1
ATOM 645 C CA . ARG A 1 80 ? 10.360 -0.551 -5.873 1.00 92.19 80 ARG A CA 1
ATOM 646 C C . ARG A 1 80 ? 9.431 0.570 -5.445 1.00 92.19 80 ARG A C 1
ATOM 648 O O . ARG A 1 80 ? 8.842 1.237 -6.290 1.00 92.19 80 ARG A O 1
ATOM 655 N N . LEU A 1 81 ? 9.316 0.731 -4.138 1.00 91.62 81 LEU A N 1
ATOM 656 C CA . LEU A 1 81 ? 8.534 1.751 -3.463 1.00 91.62 81 LEU A CA 1
ATOM 657 C C . LEU A 1 81 ? 9.462 2.635 -2.626 1.00 91.62 81 LEU A C 1
ATOM 659 O O . LEU A 1 81 ? 10.491 2.168 -2.140 1.00 91.62 81 LEU A O 1
ATOM 663 N N . TYR A 1 82 ? 9.079 3.891 -2.447 1.00 87.38 82 TYR A N 1
ATOM 664 C CA . TYR A 1 82 ? 9.854 4.922 -1.766 1.00 87.38 82 TYR A CA 1
ATOM 665 C C . TYR A 1 82 ? 8.974 5.724 -0.820 1.00 87.38 82 TYR A C 1
ATOM 667 O O . TYR A 1 82 ? 7.770 5.869 -1.048 1.00 87.38 82 TYR A O 1
ATOM 675 N N . THR A 1 83 ? 9.591 6.262 0.227 1.00 82.25 83 THR A N 1
ATOM 676 C CA . THR A 1 83 ? 8.896 7.043 1.259 1.00 82.25 83 THR A CA 1
ATOM 677 C C . THR A 1 83 ? 8.685 8.500 0.861 1.00 82.25 83 THR A C 1
ATOM 679 O O . THR A 1 83 ? 7.855 9.189 1.446 1.00 82.25 83 THR A O 1
ATOM 682 N N . SER A 1 84 ? 9.392 8.981 -0.165 1.00 83.31 84 SER A N 1
ATOM 683 C CA . SER A 1 84 ? 9.196 10.318 -0.715 1.00 83.31 84 SER A CA 1
ATOM 684 C C . SER A 1 84 ? 9.295 10.337 -2.239 1.00 83.31 84 SER A C 1
ATOM 686 O O . SER A 1 84 ? 9.914 9.474 -2.867 1.00 83.31 84 SER A O 1
ATOM 688 N N . LYS A 1 85 ? 8.696 11.369 -2.841 1.00 85.25 85 LYS A N 1
ATOM 689 C CA . LYS A 1 85 ? 8.801 11.618 -4.280 1.00 85.25 85 LYS A CA 1
ATOM 690 C C . LYS A 1 85 ? 10.246 11.894 -4.707 1.00 85.25 85 LYS A C 1
ATOM 692 O O . LYS A 1 85 ? 10.674 11.419 -5.748 1.00 85.25 85 LYS A O 1
ATOM 697 N N . GLU A 1 86 ? 11.005 12.604 -3.878 1.00 84.56 86 GLU A N 1
ATOM 698 C CA . GLU A 1 86 ? 12.411 12.932 -4.135 1.00 84.56 86 GLU A CA 1
ATOM 699 C C . GLU A 1 86 ? 13.279 11.674 -4.304 1.00 84.56 86 GLU A C 1
ATOM 701 O O . GLU A 1 86 ? 14.089 11.585 -5.225 1.00 84.56 86 GLU A O 1
ATOM 706 N N . GLU A 1 87 ? 13.084 10.659 -3.457 1.00 85.56 87 GLU A N 1
ATOM 707 C CA . GLU A 1 87 ? 13.813 9.389 -3.556 1.00 85.56 87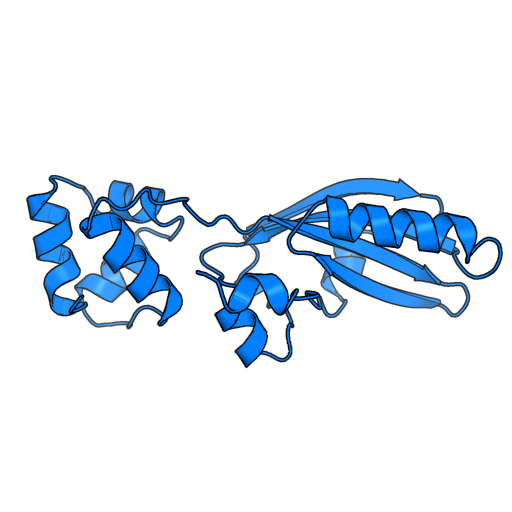 GLU A CA 1
ATOM 708 C C . GLU A 1 87 ? 13.507 8.647 -4.863 1.00 85.56 87 GLU A C 1
ATOM 710 O O . GLU A 1 87 ? 14.410 8.092 -5.499 1.00 85.56 87 GLU A O 1
ATOM 715 N N . LEU A 1 88 ? 12.238 8.665 -5.275 1.00 89.81 88 LEU A N 1
ATOM 716 C CA . LEU A 1 88 ? 11.799 8.126 -6.556 1.00 89.81 88 LEU A CA 1
ATOM 717 C C . LEU A 1 88 ? 12.426 8.901 -7.726 1.00 89.81 88 LEU A C 1
ATOM 719 O O . LEU A 1 88 ? 12.955 8.279 -8.648 1.00 89.81 88 LEU A O 1
ATOM 723 N N . ASP A 1 89 ? 12.379 10.233 -7.694 1.00 87.38 89 ASP A N 1
ATOM 724 C CA . ASP A 1 89 ? 12.892 11.101 -8.758 1.00 87.38 89 ASP A CA 1
ATOM 725 C C . ASP A 1 89 ? 14.405 10.906 -8.951 1.00 87.38 89 ASP A C 1
ATOM 727 O O . ASP A 1 89 ? 14.881 10.797 -10.086 1.00 87.38 89 ASP A O 1
ATOM 731 N N . ASN A 1 90 ? 15.152 10.737 -7.855 1.00 86.44 90 ASN A N 1
ATOM 732 C CA . ASN A 1 90 ? 16.572 10.386 -7.886 1.00 86.44 90 ASN A CA 1
ATOM 733 C C . ASN A 1 90 ? 16.821 9.058 -8.618 1.00 86.44 90 ASN A C 1
ATOM 735 O O . ASN A 1 90 ? 17.712 8.972 -9.468 1.00 86.44 90 ASN A O 1
ATOM 739 N N . LEU A 1 91 ? 16.018 8.019 -8.347 1.00 85.88 91 LEU A N 1
ATOM 740 C CA . LEU A 1 91 ? 16.122 6.764 -9.095 1.00 85.88 91 LEU A CA 1
ATOM 741 C C . LEU A 1 91 ? 15.738 6.961 -10.565 1.00 85.88 91 LEU A C 1
ATOM 743 O O . LEU A 1 91 ? 16.414 6.431 -11.445 1.00 85.88 91 LEU A O 1
ATOM 747 N N . LEU A 1 92 ? 14.665 7.699 -10.847 1.00 85.06 92 LEU A N 1
ATOM 748 C CA . LEU A 1 92 ? 14.195 7.929 -12.209 1.00 85.06 92 LEU A CA 1
ATOM 749 C C . LEU A 1 92 ? 15.265 8.624 -13.057 1.00 85.06 92 LEU A C 1
ATOM 751 O O . LEU A 1 92 ? 15.462 8.253 -14.214 1.00 85.06 92 LEU A O 1
ATOM 755 N N . HIS A 1 93 ? 15.988 9.584 -12.478 1.00 84.81 93 HIS A N 1
ATOM 756 C CA . HIS A 1 93 ? 17.119 10.237 -13.127 1.00 84.81 93 HIS A CA 1
ATOM 757 C C . HIS A 1 93 ? 18.222 9.231 -13.485 1.00 84.81 93 HIS A C 1
ATOM 759 O O . HIS A 1 93 ? 18.643 9.162 -14.641 1.00 84.81 93 HIS A O 1
ATOM 765 N N . ILE A 1 94 ? 18.607 8.367 -12.538 1.00 82.12 94 ILE A N 1
ATOM 766 C CA . ILE A 1 94 ? 19.585 7.291 -12.769 1.00 82.12 94 ILE A CA 1
ATOM 767 C C . ILE A 1 94 ? 19.097 6.334 -13.859 1.00 82.12 94 ILE A C 1
ATOM 769 O O . ILE A 1 94 ? 19.859 5.987 -14.753 1.00 82.12 94 ILE A O 1
ATOM 773 N N . VAL A 1 95 ? 17.830 5.919 -13.828 1.00 81.25 95 VAL A N 1
ATOM 774 C CA . VAL A 1 95 ? 17.249 5.009 -14.825 1.00 81.25 95 VAL A CA 1
ATOM 775 C C . VAL A 1 95 ? 17.273 5.633 -16.221 1.00 81.25 95 VAL A C 1
ATOM 777 O O . VAL A 1 95 ? 17.619 4.941 -17.178 1.00 81.25 95 VAL A O 1
ATOM 780 N N . LYS A 1 96 ? 16.949 6.927 -16.342 1.00 78.81 96 LYS A N 1
ATOM 781 C CA . LYS A 1 96 ? 16.983 7.667 -17.613 1.00 78.81 96 LYS A CA 1
ATOM 782 C C . LYS A 1 96 ? 18.404 7.792 -18.175 1.00 78.81 96 LYS A C 1
ATOM 784 O O . LYS A 1 96 ? 18.564 7.708 -19.387 1.00 78.81 96 LYS A O 1
ATOM 789 N N . ILE A 1 97 ? 19.413 7.945 -17.315 1.00 73.69 97 ILE A N 1
ATOM 790 C CA . ILE A 1 97 ? 20.828 8.027 -17.717 1.00 73.69 97 ILE A CA 1
ATOM 791 C C . ILE A 1 97 ? 21.402 6.643 -18.053 1.00 73.69 97 ILE A C 1
ATOM 793 O O . ILE A 1 97 ? 22.071 6.477 -19.067 1.00 73.69 97 ILE A O 1
ATOM 797 N N . ALA A 1 98 ? 21.152 5.645 -17.204 1.00 64.88 98 ALA A N 1
ATOM 798 C CA . ALA A 1 98 ? 21.842 4.359 -17.247 1.00 64.88 98 ALA A CA 1
ATOM 799 C C . ALA A 1 98 ? 21.227 3.346 -18.224 1.00 64.88 98 ALA A C 1
ATOM 801 O O . ALA A 1 98 ? 21.924 2.442 -18.676 1.00 64.88 98 ALA A O 1
ATOM 802 N N . ASN A 1 99 ? 19.929 3.446 -18.542 1.00 64.12 99 ASN A N 1
ATOM 803 C CA . ASN A 1 99 ? 19.207 2.366 -19.226 1.00 64.12 99 ASN A CA 1
ATOM 804 C C . ASN A 1 99 ? 18.714 2.700 -20.643 1.00 64.12 99 ASN A C 1
ATOM 806 O O . ASN A 1 99 ? 17.597 2.328 -21.006 1.00 64.12 99 ASN A O 1
ATOM 810 N N . GLY A 1 100 ? 19.558 3.303 -21.485 1.00 58.84 100 GLY A N 1
ATOM 811 C CA . GLY A 1 100 ? 19.264 3.417 -22.922 1.00 58.84 100 GLY A CA 1
ATOM 812 C C . GLY A 1 100 ? 18.982 2.058 -23.584 1.00 58.84 100 GLY A C 1
ATOM 813 O O . GLY A 1 100 ? 18.045 1.939 -24.374 1.00 58.84 100 GLY A O 1
ATOM 814 N N . ASP A 1 101 ? 19.711 1.012 -23.167 1.00 64.75 101 ASP A N 1
ATOM 815 C CA . ASP A 1 101 ? 19.648 -0.299 -23.815 1.00 64.75 101 ASP A CA 1
ATOM 816 C C . ASP A 1 101 ? 18.975 -1.417 -23.021 1.00 64.75 101 ASP A C 1
ATOM 818 O O . ASP A 1 101 ? 18.583 -2.384 -23.651 1.00 64.75 101 ASP A O 1
ATOM 822 N N . ASN A 1 102 ? 18.779 -1.356 -21.701 1.00 77.50 102 ASN A N 1
ATOM 823 C CA . ASN A 1 102 ? 18.229 -2.505 -20.946 1.00 77.50 102 ASN A CA 1
ATOM 824 C C . ASN A 1 102 ? 16.779 -2.346 -20.467 1.00 77.50 102 ASN A C 1
ATOM 826 O O . ASN A 1 102 ? 16.197 -3.292 -19.931 1.00 77.50 102 ASN A O 1
ATOM 830 N N . LEU A 1 103 ? 16.173 -1.182 -20.695 1.00 87.31 103 LEU A N 1
ATOM 831 C CA . LEU A 1 103 ? 14.822 -0.849 -20.255 1.00 87.31 103 LEU A CA 1
ATOM 832 C C . LEU A 1 103 ? 13.832 -0.900 -21.424 1.00 87.31 103 LEU A C 1
ATOM 834 O O . LEU A 1 103 ? 13.918 -0.134 -22.382 1.00 87.31 103 LEU A O 1
ATOM 838 N N . ASN A 1 104 ? 12.835 -1.773 -21.309 1.00 89.69 104 ASN A N 1
ATOM 839 C CA . ASN A 1 104 ? 11.704 -1.831 -22.230 1.00 89.69 104 ASN A CA 1
ATOM 840 C C . ASN A 1 104 ? 10.656 -0.750 -21.923 1.00 89.69 104 ASN A C 1
ATOM 842 O O . ASN A 1 104 ? 9.999 -0.253 -22.839 1.00 89.69 104 ASN A O 1
ATOM 846 N N . GLY A 1 105 ? 10.477 -0.405 -20.647 1.00 91.06 105 GLY A N 1
ATOM 847 C CA . GLY A 1 105 ? 9.510 0.592 -20.199 1.00 91.06 105 GLY A CA 1
ATOM 848 C C . GLY A 1 105 ? 9.400 0.669 -18.679 1.00 91.06 105 GLY A C 1
ATOM 849 O O . GLY A 1 105 ? 9.943 -0.183 -17.975 1.00 91.06 105 GLY A O 1
ATOM 850 N N . TYR A 1 106 ? 8.693 1.675 -18.171 1.00 93.25 106 TYR A N 1
ATOM 851 C CA . TYR A 1 106 ? 8.402 1.791 -16.741 1.00 93.25 106 TYR A CA 1
ATOM 852 C C . TYR A 1 106 ? 7.021 2.372 -16.464 1.00 93.25 106 TYR A C 1
ATOM 854 O O . TYR A 1 106 ? 6.427 3.026 -17.319 1.00 93.25 106 TYR A O 1
ATOM 862 N N . THR A 1 107 ? 6.552 2.147 -15.243 1.00 96.12 107 THR A N 1
ATOM 863 C CA . THR A 1 107 ? 5.335 2.735 -14.683 1.00 96.12 107 THR A CA 1
ATOM 864 C C . THR A 1 107 ? 5.688 3.418 -13.373 1.00 96.12 107 THR A C 1
ATOM 866 O O . THR A 1 107 ? 6.272 2.783 -12.496 1.00 96.12 107 THR A O 1
ATOM 869 N N . ILE A 1 108 ? 5.328 4.689 -13.239 1.00 96.00 108 ILE A N 1
ATOM 870 C CA . ILE A 1 108 ? 5.353 5.441 -11.988 1.00 96.00 108 ILE A CA 1
ATOM 871 C C . ILE A 1 108 ? 3.954 5.405 -11.391 1.00 96.00 108 ILE A C 1
ATOM 873 O O . ILE A 1 108 ? 2.968 5.602 -12.103 1.00 96.00 108 ILE A O 1
ATOM 877 N N . PHE A 1 109 ? 3.855 5.146 -10.094 1.00 96.00 109 PHE A N 1
ATOM 878 C CA . PHE A 1 109 ? 2.575 5.012 -9.410 1.00 96.00 109 PHE A CA 1
ATOM 879 C C . PHE A 1 109 ? 2.674 5.419 -7.941 1.00 96.00 109 PHE A C 1
ATOM 881 O O . PHE A 1 109 ? 3.765 5.520 -7.392 1.00 96.00 109 PHE A O 1
ATOM 888 N N . ILE A 1 110 ? 1.535 5.645 -7.297 1.00 92.62 110 ILE A N 1
ATOM 889 C CA . ILE A 1 110 ? 1.422 5.808 -5.846 1.00 92.62 110 ILE A CA 1
ATOM 890 C C . ILE A 1 110 ? 0.695 4.596 -5.285 1.00 92.62 110 ILE A C 1
ATOM 892 O O . ILE A 1 110 ? -0.320 4.169 -5.834 1.00 92.62 110 ILE A O 1
ATOM 896 N N . VAL A 1 111 ? 1.192 4.062 -4.175 1.00 91.38 111 VAL A N 1
ATOM 897 C CA . VAL A 1 111 ? 0.453 3.110 -3.347 1.00 91.38 111 VAL A CA 1
ATOM 898 C C . VAL A 1 111 ? -0.043 3.842 -2.119 1.00 91.38 111 VAL A C 1
ATOM 900 O O . VAL A 1 111 ? 0.758 4.365 -1.348 1.00 91.38 111 VAL A O 1
ATOM 903 N N . LYS A 1 112 ? -1.360 3.861 -1.933 1.00 88.25 112 LYS A N 1
ATOM 904 C CA . LYS A 1 112 ? -1.976 4.345 -0.699 1.00 88.25 112 LYS A CA 1
ATOM 905 C C . LYS A 1 112 ? -2.211 3.146 0.197 1.00 88.25 112 LYS A C 1
ATOM 907 O O . LYS A 1 112 ? -2.868 2.194 -0.232 1.00 88.25 112 LYS A O 1
ATOM 912 N N . THR A 1 113 ? -1.688 3.173 1.413 1.00 84.25 113 THR A N 1
ATOM 913 C CA . THR A 1 113 ? -1.935 2.125 2.408 1.00 84.25 113 THR A CA 1
ATOM 914 C C . THR A 1 113 ? -2.976 2.572 3.424 1.00 84.25 113 THR A C 1
ATOM 916 O O . THR A 1 113 ? -3.257 3.763 3.568 1.00 84.25 113 THR A O 1
ATOM 919 N N . ASN A 1 114 ? -3.580 1.599 4.102 1.00 71.00 114 ASN A N 1
ATOM 920 C CA . ASN A 1 114 ? -4.232 1.859 5.381 1.00 71.00 114 ASN A CA 1
ATOM 921 C C . ASN A 1 114 ? -3.217 1.494 6.472 1.00 71.00 114 ASN A C 1
ATOM 923 O O . ASN A 1 114 ? -2.639 0.410 6.401 1.00 71.00 114 ASN A O 1
ATOM 927 N N . ASP A 1 115 ? -3.028 2.359 7.466 1.00 66.88 115 ASP A N 1
ATOM 928 C CA . ASP A 1 115 ? -2.496 1.959 8.776 1.00 66.88 115 ASP A CA 1
ATOM 929 C C . ASP A 1 115 ? -1.133 1.243 8.747 1.00 66.88 115 ASP A C 1
ATOM 931 O O . ASP A 1 115 ? -0.974 0.185 9.364 1.00 66.88 115 ASP A O 1
ATOM 935 N N . LEU A 1 116 ? -0.155 1.778 8.007 1.00 72.06 116 LEU A N 1
ATOM 936 C CA . LEU A 1 116 ? 1.161 1.148 7.877 1.00 72.06 116 LEU A CA 1
ATOM 937 C C . LEU A 1 116 ? 2.289 2.126 8.182 1.00 72.06 116 LEU A C 1
ATOM 939 O O . LEU A 1 116 ? 2.458 3.087 7.440 1.00 72.06 116 LEU A O 1
ATOM 943 N N . GLU A 1 117 ? 3.096 1.828 9.199 1.00 66.88 117 GLU A N 1
ATOM 944 C CA . GLU A 1 117 ? 4.310 2.578 9.543 1.00 66.88 117 GLU A CA 1
ATOM 945 C C . GLU A 1 117 ? 5.571 1.976 8.907 1.00 66.88 117 GLU A C 1
ATOM 947 O O . GLU A 1 117 ? 5.604 0.812 8.497 1.00 66.88 117 GLU A O 1
ATOM 952 N N . ALA A 1 118 ? 6.663 2.745 8.890 1.00 63.59 118 ALA A N 1
ATOM 953 C CA . ALA A 1 118 ? 7.974 2.248 8.462 1.00 63.59 118 ALA A CA 1
ATOM 954 C C . ALA A 1 118 ? 8.460 1.050 9.306 1.00 63.59 118 ALA A C 1
ATOM 956 O O . ALA A 1 118 ? 9.080 0.124 8.782 1.00 63.59 118 ALA A O 1
ATOM 957 N N . THR A 1 119 ? 8.136 1.020 10.601 1.00 63.22 119 THR A N 1
ATOM 958 C CA . THR A 1 119 ? 8.487 -0.086 11.508 1.00 63.22 119 THR A CA 1
ATOM 959 C C . THR A 1 119 ? 7.770 -1.391 11.154 1.00 63.22 119 THR A C 1
ATOM 961 O O . THR A 1 119 ? 8.373 -2.460 11.239 1.00 63.22 119 THR A O 1
ATOM 964 N N . ASP A 1 120 ? 6.523 -1.325 10.674 1.00 69.44 120 ASP A N 1
ATOM 965 C CA . ASP A 1 120 ? 5.781 -2.500 10.198 1.00 69.44 120 ASP A CA 1
ATOM 966 C C . ASP A 1 120 ? 6.447 -3.130 8.959 1.00 69.44 120 ASP A C 1
ATOM 968 O O . ASP A 1 120 ? 6.375 -4.346 8.750 1.00 69.44 120 ASP A O 1
ATOM 972 N N . LEU A 1 121 ? 7.119 -2.312 8.143 1.00 71.75 121 LEU A N 1
ATOM 973 C CA . LEU A 1 121 ? 7.863 -2.754 6.965 1.00 71.75 121 LEU A CA 1
ATOM 974 C C . LEU A 1 121 ? 9.217 -3.373 7.332 1.00 71.75 121 LEU A C 1
ATOM 976 O O . LEU A 1 121 ? 9.560 -4.406 6.760 1.00 71.75 121 LEU A O 1
ATOM 980 N N . LEU A 1 122 ? 9.946 -2.817 8.308 1.00 66.38 122 LEU A N 1
ATOM 981 C CA . LEU A 1 122 ? 11.205 -3.403 8.803 1.00 66.38 122 LEU A CA 1
ATOM 982 C C . LEU A 1 122 ? 11.016 -4.848 9.285 1.00 66.38 122 LEU A C 1
ATOM 984 O O . LEU A 1 122 ? 11.847 -5.709 9.011 1.00 66.38 122 LEU A O 1
ATOM 988 N N . LEU A 1 123 ? 9.889 -5.136 9.943 1.00 66.00 123 LEU A N 1
ATOM 989 C CA . LEU A 1 123 ? 9.549 -6.482 10.417 1.00 66.00 123 LEU A CA 1
ATOM 990 C C . LEU A 1 123 ? 9.203 -7.476 9.291 1.00 66.00 123 LEU A C 1
ATOM 992 O O . LEU A 1 123 ? 9.091 -8.671 9.553 1.00 66.00 123 LEU A O 1
ATOM 996 N N . ASN A 1 124 ? 8.991 -7.007 8.057 1.00 69.56 124 ASN A N 1
ATOM 997 C CA . ASN A 1 124 ? 8.572 -7.822 6.912 1.00 69.56 124 ASN A CA 1
ATOM 998 C C . ASN A 1 124 ? 9.556 -7.727 5.729 1.00 69.56 124 ASN A C 1
ATOM 1000 O O . ASN A 1 124 ? 9.119 -7.709 4.577 1.00 69.56 124 ASN A O 1
ATOM 1004 N N . ASP A 1 125 ? 10.866 -7.646 5.984 1.00 77.12 125 ASP A N 1
ATOM 1005 C CA . ASP A 1 125 ? 11.912 -7.506 4.948 1.00 77.12 125 ASP A CA 1
ATOM 1006 C C . ASP A 1 125 ? 11.655 -6.337 3.976 1.00 77.12 125 ASP A C 1
ATOM 1008 O O . ASP A 1 125 ? 11.935 -6.418 2.774 1.00 77.12 125 ASP A O 1
ATOM 1012 N N . GLU A 1 126 ? 11.038 -5.270 4.484 1.00 82.12 126 GLU A N 1
ATOM 1013 C CA . GLU A 1 126 ? 10.604 -4.098 3.725 1.00 82.12 126 GLU A CA 1
ATOM 1014 C C . GLU A 1 126 ? 9.601 -4.422 2.600 1.00 82.12 126 GLU A C 1
ATOM 1016 O O . GLU A 1 126 ? 9.456 -3.677 1.629 1.00 82.12 126 GLU A O 1
ATOM 1021 N N . ILE A 1 127 ? 8.891 -5.549 2.691 1.00 84.44 127 ILE A N 1
ATOM 1022 C CA . ILE A 1 127 ? 7.880 -5.953 1.714 1.00 84.44 127 ILE A CA 1
ATOM 1023 C C . ILE A 1 127 ? 6.502 -5.458 2.152 1.00 84.44 127 ILE A C 1
ATOM 1025 O O . ILE A 1 127 ? 5.959 -5.878 3.175 1.00 84.44 127 ILE A O 1
ATOM 1029 N N . LEU A 1 128 ? 5.882 -4.638 1.303 1.00 86.06 128 LEU A N 1
ATOM 1030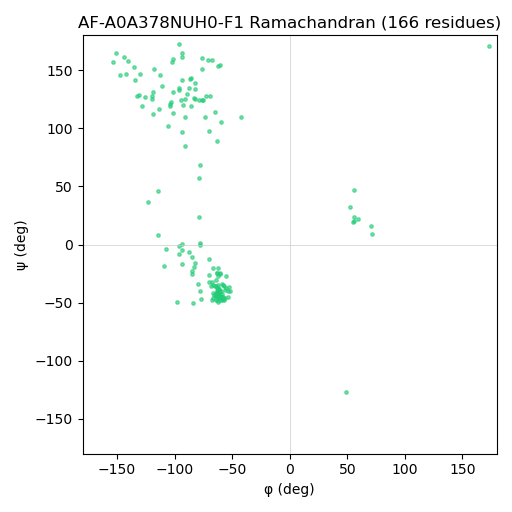 C CA . LEU A 1 128 ? 4.495 -4.223 1.456 1.00 86.06 128 LEU A CA 1
ATOM 1031 C C . LEU A 1 128 ? 3.540 -5.362 1.068 1.00 86.06 128 LEU A C 1
ATOM 1033 O O . LEU A 1 128 ? 3.587 -5.877 -0.055 1.00 86.06 128 LEU A O 1
ATOM 1037 N N . LYS A 1 129 ? 2.639 -5.738 1.982 1.00 85.44 129 LYS A N 1
ATOM 1038 C CA . LYS A 1 129 ? 1.601 -6.747 1.727 1.00 85.44 129 LYS A CA 1
ATOM 1039 C C . LYS A 1 129 ? 0.414 -6.121 1.003 1.00 85.44 129 LYS A C 1
ATOM 1041 O O . LYS A 1 129 ? -0.064 -5.057 1.376 1.00 85.44 129 LYS A O 1
ATOM 1046 N N . TYR A 1 130 ? -0.138 -6.840 0.025 1.00 84.19 130 TYR A N 1
ATOM 1047 C CA . TYR A 1 130 ? -1.330 -6.395 -0.709 1.00 84.19 130 TYR A CA 1
ATOM 1048 C C . TYR A 1 130 ? -2.568 -6.202 0.177 1.00 84.19 130 TYR A C 1
ATOM 1050 O O . TYR A 1 130 ? -3.425 -5.397 -0.168 1.00 84.19 130 TYR A O 1
ATOM 1058 N N . SER A 1 131 ? -2.656 -6.893 1.320 1.00 82.56 131 SER A N 1
ATOM 1059 C CA . SER A 1 131 ? -3.728 -6.695 2.307 1.00 82.56 131 SER A CA 1
ATOM 1060 C C . SER A 1 131 ? -3.739 -5.296 2.922 1.00 82.56 131 SER A C 1
ATOM 1062 O O . SER A 1 131 ? -4.783 -4.854 3.392 1.00 82.56 131 SER A O 1
ATOM 1064 N N . ASP A 1 132 ? -2.589 -4.623 2.921 1.00 83.12 132 ASP A N 1
ATOM 1065 C CA . ASP A 1 132 ? -2.394 -3.322 3.560 1.00 83.12 132 ASP A CA 1
ATOM 1066 C C . ASP A 1 132 ? -2.551 -2.173 2.536 1.00 83.12 132 ASP A C 1
ATOM 1068 O O . ASP A 1 132 ? -2.481 -0.995 2.882 1.00 83.12 132 ASP A O 1
ATOM 1072 N N . ILE A 1 133 ? -2.809 -2.506 1.262 1.00 87.31 133 ILE A N 1
ATOM 1073 C CA . ILE A 1 133 ? -2.981 -1.551 0.163 1.00 87.31 133 ILE A CA 1
ATOM 1074 C C . ILE A 1 133 ? -4.449 -1.160 0.019 1.00 87.31 133 ILE A C 1
ATOM 1076 O O . ILE A 1 133 ? -5.322 -1.998 -0.198 1.00 87.31 133 ILE A O 1
ATOM 1080 N N . LYS A 1 134 ? -4.703 0.146 0.060 1.00 86.62 134 LYS A N 1
ATOM 1081 C CA . LYS A 1 134 ? -6.001 0.758 -0.221 1.00 86.62 134 LYS A CA 1
ATOM 1082 C C . LYS A 1 134 ? -6.216 0.965 -1.717 1.00 86.62 134 LYS A C 1
ATOM 1084 O O . LYS A 1 134 ? -7.260 0.596 -2.246 1.00 86.62 134 LYS A O 1
ATOM 1089 N N . SER A 1 135 ? -5.242 1.568 -2.393 1.00 88.56 135 SER A N 1
ATOM 1090 C CA . SER A 1 135 ? -5.295 1.818 -3.834 1.00 88.56 135 SER A CA 1
ATOM 1091 C C . SER A 1 135 ? -3.898 1.903 -4.444 1.00 88.56 135 SER A C 1
ATOM 1093 O O . SER A 1 135 ? -2.914 2.185 -3.757 1.00 88.56 135 SER A O 1
ATOM 1095 N N . ILE A 1 136 ? -3.829 1.650 -5.751 1.00 92.75 136 ILE A N 1
ATOM 1096 C CA . ILE A 1 136 ? -2.661 1.908 -6.592 1.00 92.75 136 ILE A CA 1
ATOM 1097 C C . ILE A 1 136 ? -3.101 2.898 -7.668 1.00 92.75 136 ILE A C 1
ATOM 1099 O O . ILE A 1 136 ? -4.072 2.648 -8.374 1.00 92.75 136 ILE A O 1
ATOM 1103 N N . GLU A 1 137 ? -2.402 4.020 -7.781 1.00 94.25 137 GLU A N 1
ATOM 1104 C CA . GLU A 1 137 ? -2.715 5.096 -8.722 1.00 94.25 137 GLU A CA 1
ATOM 1105 C C . GLU A 1 137 ? -1.540 5.275 -9.681 1.00 94.25 137 GLU A C 1
ATOM 1107 O O . GLU A 1 137 ? -0.455 5.672 -9.264 1.00 94.25 137 GLU A O 1
ATOM 1112 N N . ILE A 1 138 ? -1.731 4.956 -10.963 1.00 95.56 138 ILE A N 1
ATOM 1113 C CA . ILE A 1 138 ? -0.701 5.162 -11.989 1.00 95.56 138 ILE A CA 1
ATOM 1114 C C . ILE A 1 138 ? -0.586 6.661 -12.281 1.00 95.56 138 ILE A C 1
ATOM 1116 O O . ILE A 1 138 ? -1.580 7.313 -12.586 1.00 95.56 138 ILE A O 1
ATOM 1120 N N . ILE A 1 139 ? 0.636 7.185 -12.208 1.00 94.69 139 ILE A N 1
ATOM 1121 C CA . ILE A 1 139 ? 0.955 8.592 -12.480 1.00 94.69 139 ILE A CA 1
ATOM 1122 C C . ILE A 1 139 ? 1.469 8.755 -13.908 1.00 94.69 139 ILE A C 1
ATOM 1124 O O . ILE A 1 139 ? 1.029 9.637 -14.637 1.00 94.69 139 ILE A O 1
ATOM 1128 N N . GLU A 1 140 ? 2.431 7.919 -14.298 1.00 93.31 140 GLU A N 1
ATOM 1129 C CA . GLU A 1 140 ? 3.141 8.050 -15.568 1.00 93.31 140 GLU A CA 1
ATOM 1130 C C . GLU A 1 140 ? 3.526 6.672 -16.097 1.00 93.31 140 GLU A C 1
ATOM 1132 O O . GLU A 1 140 ? 3.866 5.762 -15.340 1.00 93.31 140 GLU A O 1
ATOM 1137 N N . THR A 1 141 ? 3.508 6.521 -17.417 1.00 94.12 141 THR A N 1
ATOM 1138 C CA . THR A 1 141 ? 3.977 5.318 -18.103 1.00 94.12 141 THR A CA 1
ATOM 1139 C C . THR A 1 141 ? 4.942 5.683 -19.214 1.00 94.12 141 THR A C 1
ATOM 1141 O O . THR A 1 141 ? 4.740 6.671 -19.917 1.00 94.12 141 THR A O 1
ATOM 1144 N N . TYR A 1 142 ? 5.926 4.823 -19.451 1.00 90.50 142 TYR A N 1
ATOM 1145 C CA . TYR A 1 142 ? 6.884 4.966 -20.537 1.00 90.50 142 TYR A CA 1
ATOM 1146 C C . TYR A 1 142 ? 7.052 3.657 -21.311 1.00 90.50 142 TYR A C 1
ATOM 1148 O O . TYR A 1 142 ? 7.366 2.617 -20.726 1.00 90.50 142 TYR A O 1
ATOM 1156 N N . LYS A 1 143 ? 6.910 3.727 -22.643 1.00 91.12 143 LYS A N 1
ATOM 1157 C CA . LYS A 1 143 ? 7.085 2.608 -23.592 1.00 91.12 143 LYS A CA 1
ATOM 1158 C C . LYS A 1 143 ? 6.323 1.342 -23.161 1.00 91.12 143 LYS A C 1
ATOM 1160 O O . LYS A 1 143 ? 5.121 1.406 -22.927 1.00 91.12 143 LYS A O 1
ATOM 1165 N N . LYS A 1 144 ? 6.992 0.181 -23.078 1.00 91.75 144 LYS A N 1
ATOM 1166 C CA . LYS A 1 144 ? 6.403 -1.113 -22.687 1.00 91.75 144 LYS A CA 1
ATOM 1167 C C . LYS A 1 144 ? 6.239 -1.185 -21.164 1.00 91.75 144 LYS A C 1
ATOM 1169 O O . LYS A 1 144 ? 6.830 -2.041 -20.506 1.00 91.75 144 LYS A O 1
ATOM 1174 N N . ALA A 1 145 ? 5.501 -0.229 -20.614 1.00 93.38 145 ALA A N 1
ATOM 1175 C CA . ALA A 1 145 ? 5.230 -0.080 -19.193 1.00 93.38 145 ALA A CA 1
ATOM 1176 C C . ALA A 1 145 ? 4.487 -1.301 -18.620 1.00 93.38 145 ALA A C 1
ATOM 1178 O O . ALA A 1 145 ? 3.794 -2.019 -19.345 1.00 93.38 145 ALA A O 1
ATOM 1179 N N . LEU A 1 146 ? 4.633 -1.543 -17.315 1.00 94.69 146 LEU A N 1
ATOM 1180 C CA . LEU A 1 146 ? 3.900 -2.608 -16.630 1.00 94.69 146 LEU A CA 1
ATOM 1181 C C . LEU A 1 146 ? 2.493 -2.131 -16.256 1.00 94.69 146 LEU A C 1
ATOM 1183 O O . LEU A 1 146 ? 2.309 -1.048 -15.704 1.00 94.69 146 LEU A O 1
ATOM 1187 N N . THR A 1 147 ? 1.497 -2.966 -16.524 1.00 95.19 147 THR A N 1
ATOM 1188 C CA . THR A 1 147 ? 0.111 -2.721 -16.099 1.00 95.19 147 THR A CA 1
ATOM 1189 C C . THR A 1 147 ? -0.040 -2.885 -14.587 1.00 95.19 147 THR A C 1
ATOM 1191 O O . THR A 1 147 ? 0.728 -3.612 -13.958 1.00 95.19 147 THR A O 1
ATOM 1194 N N . GLU A 1 148 ? -1.084 -2.297 -14.000 1.00 93.69 148 GLU A N 1
ATOM 1195 C CA . GLU A 1 148 ? -1.414 -2.494 -12.581 1.00 93.69 148 GLU A CA 1
ATOM 1196 C C . GLU A 1 148 ? -1.539 -3.983 -12.215 1.00 93.69 148 GLU A C 1
ATOM 1198 O O . GLU A 1 148 ? -1.034 -4.414 -11.181 1.00 93.69 148 GLU A O 1
ATOM 1203 N N . LYS A 1 149 ? -2.139 -4.800 -13.094 1.00 93.62 149 LYS A N 1
ATOM 1204 C CA . LYS A 1 149 ? -2.233 -6.255 -12.903 1.00 93.62 149 LYS A CA 1
ATOM 1205 C C . LYS A 1 149 ? -0.849 -6.898 -12.785 1.00 93.62 149 LYS A C 1
ATOM 1207 O O . LYS A 1 149 ? -0.607 -7.657 -11.856 1.00 93.62 149 LYS A O 1
ATOM 1212 N N . GLN A 1 150 ? 0.069 -6.561 -13.690 1.00 93.94 150 GLN A N 1
ATOM 1213 C CA . GLN A 1 150 ? 1.437 -7.087 -13.656 1.00 93.94 150 GLN A CA 1
ATOM 1214 C C . GLN A 1 150 ? 2.225 -6.573 -12.446 1.00 93.94 150 GLN A C 1
ATOM 1216 O O . GLN A 1 150 ? 3.071 -7.294 -11.925 1.00 93.94 150 GLN A O 1
ATOM 1221 N N . ILE A 1 151 ? 1.955 -5.346 -11.989 1.00 93.62 151 ILE A N 1
ATOM 1222 C CA . ILE A 1 151 ? 2.533 -4.805 -10.753 1.00 93.62 151 ILE A CA 1
ATOM 1223 C C . ILE A 1 151 ? 2.050 -5.625 -9.555 1.00 93.62 151 ILE A C 1
ATOM 1225 O O . ILE A 1 151 ? 2.881 -6.025 -8.746 1.00 93.62 151 ILE A O 1
ATOM 1229 N N . LYS A 1 152 ? 0.749 -5.952 -9.494 1.00 91.06 152 LYS A N 1
ATOM 1230 C CA . LYS A 1 152 ? 0.137 -6.770 -8.431 1.00 91.06 152 LYS A CA 1
ATOM 1231 C C . LYS A 1 152 ? 0.682 -8.201 -8.337 1.00 91.06 152 LYS A C 1
ATOM 1233 O O . LYS A 1 152 ? 0.560 -8.846 -7.302 1.00 91.06 152 LYS A O 1
ATOM 1238 N N . GLU A 1 153 ? 1.304 -8.698 -9.401 1.00 91.44 153 GLU A N 1
ATOM 1239 C CA . GLU A 1 153 ? 1.989 -9.997 -9.426 1.00 91.44 153 GLU A CA 1
ATOM 1240 C C . GLU A 1 153 ? 3.438 -9.915 -8.898 1.00 91.44 153 GLU A C 1
ATOM 1242 O O . GLU A 1 153 ? 4.080 -10.942 -8.675 1.00 91.44 153 GLU A O 1
ATOM 1247 N N . CYS A 1 154 ? 3.980 -8.709 -8.694 1.00 90.56 154 CYS A N 1
ATOM 1248 C CA . CYS A 1 154 ? 5.350 -8.496 -8.232 1.00 90.56 154 CYS A CA 1
ATOM 1249 C C . CYS A 1 154 ? 5.436 -8.345 -6.704 1.00 90.56 154 CYS A C 1
ATOM 1251 O O . CYS A 1 154 ? 4.471 -7.991 -6.025 1.00 90.56 154 CYS A O 1
ATOM 1253 N N . LYS A 1 155 ? 6.643 -8.539 -6.155 1.00 91.06 155 LYS A N 1
ATOM 1254 C CA . LYS A 1 155 ? 6.954 -8.155 -4.769 1.00 91.06 155 LYS A CA 1
ATOM 1255 C C . LYS A 1 155 ? 7.153 -6.641 -4.675 1.00 91.06 155 LYS A C 1
ATOM 1257 O O . LYS A 1 155 ? 8.021 -6.093 -5.356 1.00 91.06 155 LYS A O 1
ATOM 1262 N N . LEU A 1 156 ? 6.398 -5.992 -3.793 1.00 90.44 156 LEU A N 1
ATOM 1263 C CA . LEU A 1 156 ? 6.459 -4.551 -3.548 1.00 90.44 156 LEU A CA 1
ATOM 1264 C C . LEU A 1 156 ? 7.456 -4.241 -2.428 1.00 90.44 156 LEU A C 1
ATOM 1266 O O . LEU A 1 156 ? 7.078 -4.146 -1.265 1.00 90.44 156 LEU A O 1
ATOM 1270 N N . ARG A 1 157 ? 8.744 -4.125 -2.765 1.00 89.31 157 ARG A N 1
ATOM 1271 C CA . ARG A 1 157 ? 9.762 -3.736 -1.775 1.00 89.31 157 ARG A CA 1
ATOM 1272 C C . ARG A 1 157 ? 9.818 -2.227 -1.612 1.00 89.31 157 ARG A C 1
ATOM 1274 O O . ARG A 1 157 ? 10.026 -1.522 -2.601 1.00 89.31 157 ARG A O 1
ATOM 1281 N N . VAL A 1 158 ? 9.686 -1.772 -0.379 1.00 87.88 158 VAL A N 1
ATOM 1282 C CA . VAL A 1 158 ? 9.877 -0.391 0.047 1.00 87.88 158 VAL A CA 1
ATOM 1283 C C . VAL A 1 158 ? 11.345 -0.184 0.370 1.00 87.88 158 VAL A C 1
ATOM 1285 O O . VAL A 1 158 ? 11.958 -1.019 1.011 1.00 87.88 158 VAL A O 1
ATOM 1288 N N . ARG A 1 159 ? 11.929 0.914 -0.099 1.00 82.75 159 ARG A N 1
ATOM 1289 C CA . ARG A 1 159 ? 13.241 1.352 0.354 1.00 82.75 159 ARG A CA 1
ATOM 1290 C C . ARG A 1 159 ? 13.032 2.285 1.533 1.00 82.75 159 ARG A C 1
ATOM 1292 O O . ARG A 1 159 ? 12.531 3.393 1.350 1.00 82.75 159 ARG A O 1
ATOM 1299 N N . LEU A 1 160 ? 13.396 1.823 2.720 1.00 72.50 160 LEU A N 1
ATOM 1300 C CA . LEU A 1 160 ? 13.383 2.647 3.915 1.00 72.50 160 LEU A CA 1
ATOM 1301 C C . LEU A 1 160 ? 14.703 3.416 4.022 1.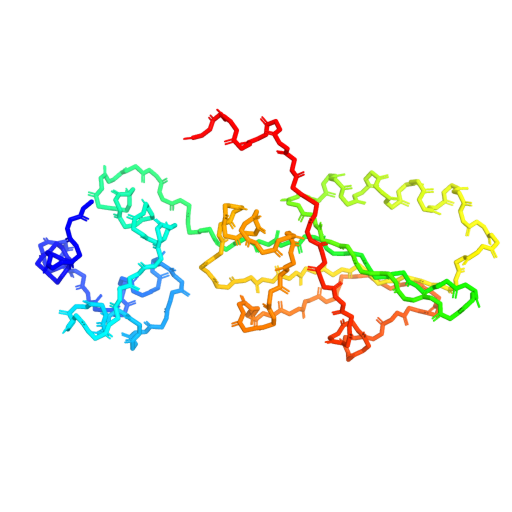00 72.50 160 LEU A C 1
ATOM 1303 O O . LEU A 1 160 ? 15.766 2.926 3.639 1.00 72.50 160 LEU A O 1
ATOM 1307 N N . ASN A 1 161 ? 14.637 4.655 4.500 1.00 63.84 161 ASN A N 1
ATOM 1308 C CA . ASN A 1 161 ? 15.810 5.498 4.693 1.00 63.84 161 ASN A CA 1
ATOM 1309 C C . ASN A 1 161 ? 16.110 5.581 6.192 1.00 63.84 161 ASN A C 1
ATOM 1311 O O . ASN A 1 161 ? 15.437 6.303 6.927 1.00 63.84 161 ASN A O 1
ATOM 1315 N N . GLU A 1 162 ? 17.111 4.827 6.652 1.00 48.25 162 GLU A N 1
ATOM 1316 C CA . GLU A 1 162 ? 17.448 4.656 8.077 1.00 48.25 162 GLU A CA 1
ATOM 1317 C C . GLU A 1 162 ? 17.701 5.987 8.811 1.00 48.25 162 GLU A C 1
ATOM 1319 O O . GLU A 1 162 ? 17.420 6.103 10.000 1.00 48.25 162 GLU A O 1
ATOM 1324 N N . ARG A 1 163 ? 18.140 7.039 8.100 1.00 43.53 163 ARG A N 1
ATOM 1325 C CA . ARG A 1 163 ? 18.378 8.376 8.682 1.00 43.53 163 ARG A CA 1
ATOM 1326 C C . ARG A 1 163 ? 17.111 9.094 9.160 1.00 43.53 163 ARG A C 1
ATOM 1328 O O . ARG A 1 163 ? 17.229 10.013 9.962 1.00 43.53 163 ARG A O 1
ATOM 1335 N N . LYS A 1 164 ? 15.925 8.707 8.675 1.00 45.22 164 LYS A N 1
ATOM 1336 C CA . LYS A 1 164 ? 14.633 9.253 9.133 1.00 45.22 164 LYS A CA 1
ATOM 1337 C C . LYS A 1 164 ? 13.985 8.427 10.246 1.00 45.22 164 LYS A C 1
ATOM 1339 O O . LYS A 1 164 ? 13.109 8.937 10.918 1.00 45.22 164 LYS A O 1
ATOM 1344 N N . ILE A 1 165 ? 14.417 7.184 10.457 1.00 44.59 165 ILE A N 1
ATOM 1345 C CA . ILE A 1 165 ? 13.791 6.261 11.422 1.00 44.59 165 ILE A CA 1
ATOM 1346 C C . ILE A 1 165 ? 14.299 6.504 12.855 1.00 44.59 165 ILE A C 1
ATOM 1348 O O . ILE A 1 165 ? 13.655 6.101 13.813 1.00 44.59 165 ILE A O 1
ATOM 1352 N N . ILE A 1 166 ? 15.450 7.165 13.008 1.00 35.41 166 ILE A N 1
ATOM 1353 C CA . ILE A 1 166 ? 16.133 7.354 14.301 1.00 35.41 166 ILE A CA 1
ATOM 1354 C C . ILE A 1 166 ? 15.794 8.716 14.952 1.00 35.41 166 ILE A C 1
ATOM 1356 O O . ILE A 1 166 ? 16.151 8.942 16.103 1.00 35.41 166 ILE A O 1
ATOM 1360 N N . ASN A 1 167 ? 15.096 9.618 14.248 1.00 32.84 167 ASN A N 1
ATOM 1361 C CA . ASN A 1 167 ? 14.882 11.005 14.693 1.00 32.84 167 ASN A CA 1
ATOM 1362 C C . ASN A 1 167 ? 13.421 11.389 15.015 1.00 3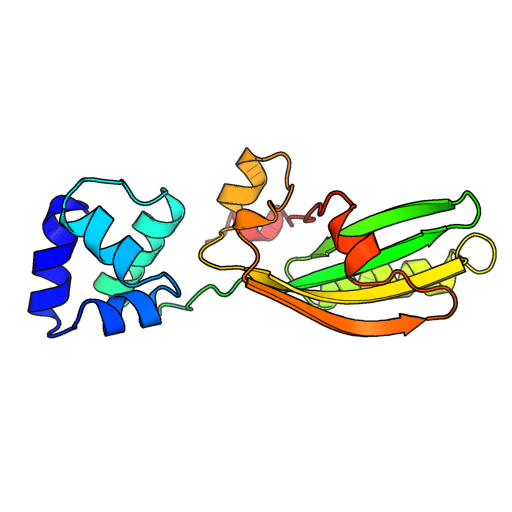2.84 167 ASN A C 1
ATOM 1364 O O . ASN A 1 167 ? 13.189 12.567 15.278 1.00 32.84 167 ASN A O 1
ATOM 1368 N N . ASP A 1 168 ? 12.484 10.439 15.045 1.00 35.19 168 ASP A N 1
ATOM 1369 C CA . ASP A 1 168 ? 11.087 10.633 15.488 1.00 35.19 168 ASP A CA 1
ATOM 1370 C C . ASP A 1 168 ? 10.752 9.679 16.650 1.00 35.19 168 ASP A C 1
ATOM 1372 O O . ASP A 1 168 ? 9.906 10.044 17.503 1.00 35.19 168 ASP A O 1
#

Foldseek 3Di:
DPLCCLVVLCVVVVHDLVRVCVLQVHDSVVSVCSNVVVDPDDPLVVVLSVCVSVVPPRDNCQQKWKKKWFQWPVRDIDIETESDPVVVVVVVVVCVVPPPPTTQKMWIKIWGFRRDDPVNCVVVVQWDDPVRTPDIGTDDITHPYDDPVRVVVDTYHYDDDVVVVVPD

InterPro domains:
  IPR001387 Cro/C1-type, helix-turn-helix domain [PF01381] (6-53)
  IPR001387 Cro/C1-type, helix-turn-helix domain [PS50943] (6-60)
  IPR001387 Cro/C1-type, helix-turn-helix domain [SM00530] (5-60)
  IPR001387 Cro/C1-type, helix-turn-helix domain [cd00093] (4-53)
  IPR010982 Lambda repressor-like, DNA-binding domain superfamily [G3DSA:1.10.260.40] (1-60)
  IPR010982 Lambda repressor-like, DNA-binding domain superfamily [SSF47413] (5-53)

pLDDT: mean 81.86, std 14.47, range [32.84, 96.12]

Solvent-accessible surface area (backbone atoms only — not comparable to full-atom values): 9460 Å² total; per-residue (Å²): 118,66,61,88,46,46,54,57,55,37,51,74,72,69,47,51,60,56,57,52,12,64,60,58,59,49,52,49,67,54,49,50,32,35,59,67,65,77,41,81,76,53,72,65,54,46,51,51,50,39,34,55,75,67,69,43,88,65,74,64,59,63,44,55,27,30,30,43,33,40,26,29,72,86,77,46,76,48,46,43,28,19,77,38,65,67,62,40,51,55,48,49,52,50,47,67,71,72,33,81,84,50,51,50,16,29,22,34,30,38,36,34,32,43,78,56,52,76,70,65,26,62,78,44,83,24,41,61,56,74,91,42,49,72,48,76,46,80,76,46,75,38,83,58,37,58,50,72,70,61,52,72,74,49,68,43,34,44,55,80,62,71,86,65,71,78,76,120

Nearest PDB structures (foldseek):
  5j9i-assembly4_G  TM=8.814E-01  e=1.953E-02  Vibrio cholerae
  5j9i-assembly1_B  TM=8.680E-01  e=3.372E-02  Vibrio cholerae
  3zkc-assembly1_B  TM=8.420E-01  e=7.886E-02  Bacillus subtilis subsp. subtilis str. 168
  3zkc-assembly1_A  TM=7.038E-01  e=8.904E-02  Bacillus subtilis subsp. subtilis str. 168
  1b0n-assembly1_A  TM=5.273E-01  e=2.986E-02  Bacillus subtilis

Mean predicted aligned error: 12.16 Å

Radius of gyration: 18.93 Å; Cα contacts (8 Å, |Δi|>4): 260; chains: 1; bounding box: 40×27×52 Å

Secondary structure (DSSP, 8-state):
--GGGHHHHHHHTT--HHHHHHHTT--HHHHHHHHTTSSPPPHHHHHHHHHHHTT--------EEEEEEEEETTS-EEEEEESSHHHHHHHHHHHHHH-TTTEEEEEEEEEEESS--HHHHHTTTTEEPGGGEEEEEEEEEEESPPPHHHHHTS-EEEE--HHHHS--